Protein AF-A0A849QLL7-F1 (afdb_monomer_lite)

pLDDT: mean 70.34, std 9.77, range [53.72, 83.38]

Foldseek 3Di:
DQDPVRDDDDDPVVCVVVVDDVPDDDDDDDDDPVVVVVVVV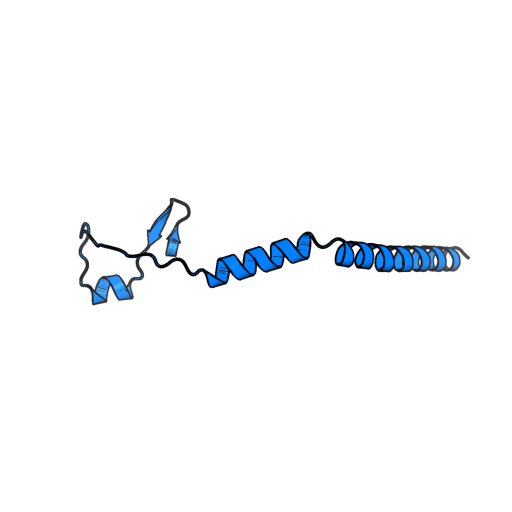VVVVVVPDVVVVVVVVVVVVVVVVVVVVVVVVVVD

Sequence (76 aa):
KVLPDGHISLPYEIKEAMGLAVNSVVKITLEKDVRKEDALKAFGVWSERSDIKDGVEYVEDIRSGWNKRTKRIDNA

Structure (mmCIF, N/CA/C/O backbone):
data_AF-A0A849QLL7-F1
#
_entry.id   AF-A0A849QLL7-F1
#
loop_
_atom_site.group_PDB
_atom_site.id
_atom_site.type_symbol
_atom_site.label_atom_id
_atom_site.label_alt_id
_atom_site.label_comp_id
_atom_site.label_asym_id
_atom_site.label_entity_id
_atom_site.label_seq_id
_atom_site.pdbx_PDB_ins_code
_atom_site.Cartn_x
_atom_site.Cartn_y
_atom_site.Cartn_z
_atom_site.occupancy
_atom_site.B_iso_or_equiv
_atom_site.auth_seq_id
_atom_site.auth_comp_id
_atom_site.auth_asym_id
_atom_site.auth_atom_id
_atom_site.pdbx_PDB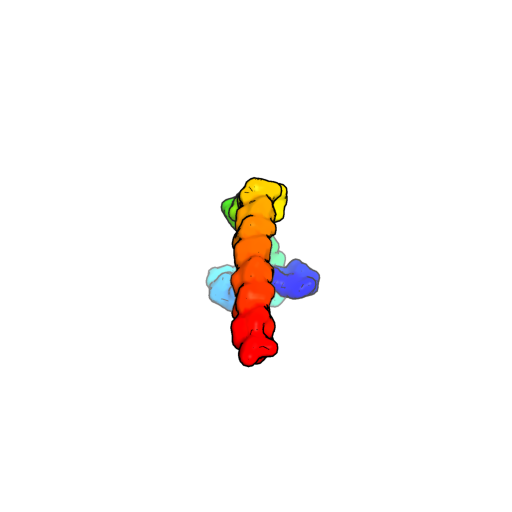_model_num
ATOM 1 N N . LYS A 1 1 ? -5.558 -5.131 11.005 1.00 73.19 1 LYS A N 1
ATOM 2 C CA . LYS A 1 1 ? -4.865 -5.785 9.860 1.00 73.19 1 LYS A CA 1
ATOM 3 C C . LYS A 1 1 ? -5.906 -6.113 8.797 1.00 73.19 1 LYS A C 1
ATOM 5 O O . LYS A 1 1 ? -6.998 -6.502 9.183 1.00 73.19 1 LYS A O 1
ATOM 10 N N . VAL A 1 2 ? -5.603 -5.935 7.509 1.00 74.88 2 VAL A N 1
ATOM 11 C CA . VAL A 1 2 ? -6.500 -6.385 6.429 1.00 74.88 2 VAL A CA 1
ATOM 12 C C . VAL A 1 2 ? -6.305 -7.890 6.239 1.00 74.88 2 VAL A C 1
ATOM 14 O O . VAL A 1 2 ? -5.167 -8.356 6.146 1.00 74.88 2 VAL A O 1
ATOM 17 N N . LEU A 1 3 ? -7.398 -8.641 6.278 1.00 78.81 3 LEU A N 1
ATOM 18 C CA . LEU A 1 3 ? -7.442 -10.082 6.069 1.00 78.81 3 LEU A CA 1
ATOM 19 C C . LEU A 1 3 ? -7.476 -10.410 4.562 1.00 78.81 3 LEU A C 1
ATOM 21 O O . LEU A 1 3 ? -7.784 -9.536 3.751 1.00 78.81 3 LEU A O 1
ATOM 25 N N . PRO A 1 4 ? -7.154 -11.654 4.161 1.00 77.81 4 PRO A N 1
ATOM 26 C CA . PRO A 1 4 ? -7.145 -12.064 2.751 1.00 77.81 4 PRO A CA 1
ATOM 27 C C . PRO A 1 4 ? -8.506 -11.953 2.047 1.00 77.81 4 PRO A C 1
ATOM 29 O O . PRO A 1 4 ? -8.559 -11.841 0.829 1.00 77.81 4 PRO A O 1
ATOM 32 N N . ASP A 1 5 ? -9.593 -11.978 2.816 1.00 83.06 5 ASP A N 1
ATOM 33 C CA . ASP A 1 5 ? -10.982 -11.821 2.368 1.00 83.06 5 ASP A CA 1
ATOM 34 C C . ASP A 1 5 ? -11.408 -10.347 2.206 1.00 83.06 5 ASP A C 1
ATOM 36 O O . ASP A 1 5 ? -12.544 -10.059 1.837 1.00 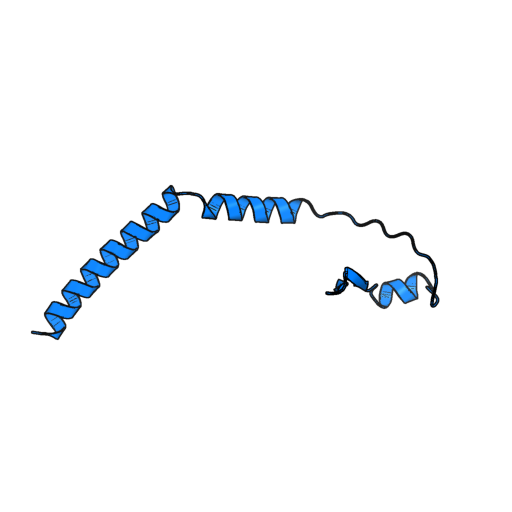83.06 5 ASP A O 1
ATOM 40 N N . GLY A 1 6 ? -10.502 -9.403 2.475 1.00 75.69 6 GLY A N 1
ATOM 41 C CA . GLY A 1 6 ? -10.769 -7.969 2.407 1.00 75.69 6 GLY A CA 1
ATOM 42 C C . GLY A 1 6 ? -11.406 -7.383 3.670 1.00 75.69 6 GLY A C 1
ATOM 43 O O . GLY A 1 6 ? -11.616 -6.170 3.728 1.00 75.69 6 GLY A O 1
ATOM 44 N N . HIS A 1 7 ? -11.670 -8.181 4.709 1.00 81.38 7 HIS A N 1
ATOM 45 C CA . HIS A 1 7 ? -12.152 -7.666 5.987 1.00 81.38 7 HIS A CA 1
ATOM 46 C C . HIS A 1 7 ? -11.026 -7.003 6.793 1.00 81.38 7 HIS A C 1
ATOM 48 O O . HIS A 1 7 ? -9.863 -7.406 6.761 1.00 81.38 7 HIS A O 1
ATOM 54 N N . ILE A 1 8 ? -11.365 -5.962 7.557 1.00 81.88 8 ILE A N 1
ATOM 55 C CA . ILE A 1 8 ? -10.413 -5.249 8.416 1.00 81.88 8 ILE A CA 1
ATOM 56 C C . ILE A 1 8 ? -10.585 -5.747 9.846 1.00 81.88 8 ILE A C 1
ATOM 58 O O . ILE A 1 8 ? -11.592 -5.473 10.494 1.00 81.88 8 ILE A O 1
ATOM 62 N N . SER A 1 9 ? -9.578 -6.441 10.371 1.00 80.81 9 SER A N 1
ATOM 63 C CA . SER A 1 9 ? -9.530 -6.774 11.793 1.00 80.81 9 SER A CA 1
ATOM 64 C C . SER A 1 9 ? -9.110 -5.547 12.595 1.00 80.81 9 SER A C 1
ATOM 66 O O . SER A 1 9 ? -7.999 -5.029 12.404 1.00 80.81 9 SER A O 1
ATOM 68 N N . LEU A 1 10 ? -9.980 -5.118 13.507 1.00 78.81 10 LEU A N 1
ATOM 69 C CA . LEU A 1 10 ? -9.649 -4.148 14.544 1.00 78.81 10 LEU A CA 1
ATOM 70 C C . LEU A 1 10 ? -8.816 -4.835 15.646 1.00 78.81 10 LEU A C 1
ATOM 72 O O . LEU A 1 10 ? -9.191 -5.927 16.080 1.00 78.81 10 LEU A O 1
ATOM 76 N N . PRO A 1 11 ? -7.695 -4.237 16.084 1.00 83.38 11 PRO A N 1
ATOM 77 C CA . PRO A 1 11 ? -6.937 -4.698 17.246 1.00 83.38 11 PRO A CA 1
ATOM 78 C C . PRO A 1 11 ? -7.792 -4.730 18.520 1.00 83.38 11 PRO A C 1
ATOM 80 O O . PRO A 1 11 ? -8.738 -3.948 18.662 1.00 83.38 11 PRO A O 1
ATOM 83 N N . TYR A 1 12 ? -7.444 -5.622 19.447 1.00 80.38 12 TYR A N 1
ATOM 84 C CA 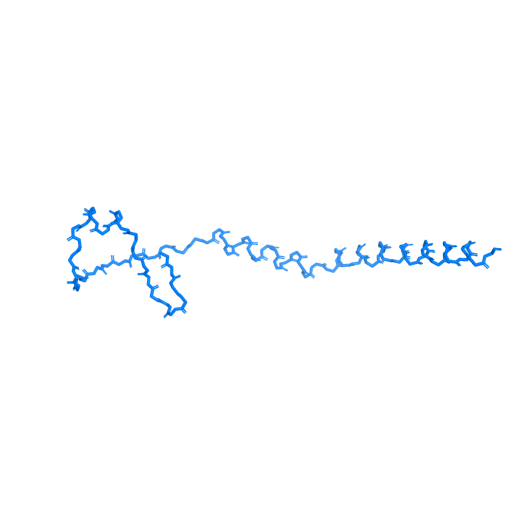. TYR A 1 12 ? -8.193 -5.829 20.690 1.00 80.38 12 TYR A CA 1
ATOM 85 C C . TYR A 1 12 ? -8.217 -4.565 21.559 1.00 80.38 12 TYR A C 1
ATOM 87 O O . TYR A 1 12 ? -9.257 -4.190 22.093 1.00 80.38 12 TYR A O 1
ATOM 95 N N . GLU A 1 13 ? -7.099 -3.848 21.594 1.00 83.38 13 GLU A N 1
ATOM 96 C CA . GLU A 1 13 ? -6.894 -2.636 22.383 1.00 83.38 13 GLU A CA 1
ATOM 97 C C . GLU A 1 13 ? -7.865 -1.522 21.970 1.00 83.38 13 GLU A C 1
ATOM 99 O O . GLU A 1 13 ? -8.411 -0.810 22.808 1.00 83.38 13 GLU A O 1
ATOM 104 N N . ILE A 1 14 ? -8.136 -1.398 20.666 1.00 80.19 14 ILE A N 1
ATOM 105 C CA . ILE A 1 14 ? -9.076 -0.403 20.130 1.00 80.19 14 ILE A CA 1
ATOM 106 C C . ILE A 1 14 ? -10.519 -0.810 20.438 1.00 80.19 14 ILE A C 1
ATOM 108 O O . ILE A 1 14 ? -11.364 0.043 20.712 1.00 80.19 14 ILE A O 1
ATOM 112 N N . LYS A 1 15 ? -10.804 -2.117 20.407 1.00 79.06 15 LYS A N 1
ATOM 113 C CA . LYS A 1 15 ? -12.130 -2.653 20.719 1.00 79.06 15 LYS A CA 1
ATOM 114 C C . LYS A 1 15 ? -12.514 -2.381 22.174 1.00 79.06 15 LYS A C 1
ATOM 116 O O . LYS A 1 15 ? -13.645 -1.965 22.416 1.00 79.06 15 LYS A O 1
ATOM 121 N N . GLU A 1 16 ? -11.582 -2.570 23.109 1.00 82.56 16 GLU A N 1
ATOM 122 C CA . GLU A 1 16 ? -11.787 -2.237 24.523 1.00 82.56 16 GLU A CA 1
ATOM 123 C C . GLU A 1 16 ? -11.849 -0.727 24.760 1.00 82.56 16 GLU A C 1
ATOM 125 O O . GLU A 1 16 ? -12.792 -0.258 25.393 1.00 82.56 16 GLU A O 1
ATOM 130 N N . ALA A 1 17 ? -10.906 0.047 24.212 1.00 82.69 17 ALA A N 1
ATOM 131 C CA . ALA A 1 17 ? -10.850 1.494 24.431 1.00 82.69 17 ALA A CA 1
ATOM 132 C C . ALA A 1 17 ? -12.102 2.233 23.929 1.00 82.69 17 ALA A C 1
ATOM 134 O O . ALA A 1 17 ? -12.517 3.221 24.531 1.00 82.69 17 ALA A O 1
ATOM 135 N N . MET A 1 18 ? -12.717 1.756 22.841 1.00 80.00 18 MET A N 1
ATOM 136 C CA . MET A 1 18 ? -13.966 2.314 22.310 1.00 80.00 18 MET A CA 1
ATOM 137 C C . MET A 1 18 ? -15.231 1.603 22.812 1.00 80.00 18 MET A C 1
ATOM 139 O O . MET A 1 18 ? -16.328 1.974 22.397 1.00 80.00 18 MET A O 1
ATOM 143 N N . GLY A 1 19 ? -15.109 0.589 23.678 1.00 82.50 19 GLY A N 1
ATOM 144 C CA . GLY A 1 19 ? -16.255 -0.146 24.222 1.00 82.50 19 GLY A CA 1
ATOM 145 C C . GLY A 1 19 ? -17.152 -0.764 23.144 1.00 82.50 19 GLY A C 1
ATOM 146 O O . GLY A 1 19 ? -18.376 -0.739 23.263 1.00 82.50 19 GLY A O 1
ATOM 147 N N . LEU A 1 20 ? -16.561 -1.272 22.056 1.00 80.00 20 LEU A N 1
ATOM 148 C CA . LEU A 1 20 ? -17.320 -1.757 20.902 1.00 80.00 20 LEU A CA 1
ATOM 149 C C . LEU A 1 20 ? -17.980 -3.108 21.204 1.00 80.00 20 LEU A C 1
ATOM 151 O O . LEU A 1 20 ? -17.303 -4.115 21.439 1.00 80.00 20 LEU A O 1
ATOM 155 N N . ALA A 1 21 ? -19.309 -3.142 21.126 1.00 79.88 21 ALA A N 1
ATOM 156 C CA . ALA A 1 21 ? -20.089 -4.367 21.219 1.00 79.88 21 ALA A CA 1
ATOM 157 C C . ALA A 1 21 ? -20.134 -5.105 19.870 1.00 79.88 21 ALA A C 1
ATOM 159 O O . ALA A 1 21 ? -19.802 -4.575 18.805 1.00 79.88 21 ALA A O 1
ATOM 160 N N . VAL A 1 22 ? -20.550 -6.371 19.904 1.00 77.69 22 VAL A N 1
ATOM 161 C CA . VAL A 1 22 ? -20.808 -7.133 18.676 1.00 77.69 22 VAL A CA 1
ATOM 162 C C . VAL A 1 22 ? -21.933 -6.433 17.902 1.00 77.69 22 VAL A C 1
ATOM 164 O O . VAL A 1 22 ? -22.948 -6.075 18.492 1.00 77.69 22 VAL A O 1
ATOM 167 N N . ASN A 1 23 ? -21.742 -6.231 16.594 1.00 79.75 23 ASN A N 1
ATOM 168 C CA . ASN A 1 23 ? -22.636 -5.491 15.685 1.00 79.75 23 ASN A CA 1
ATOM 169 C C . ASN A 1 23 ? -22.675 -3.963 15.860 1.00 79.75 23 ASN A C 1
ATOM 171 O O . ASN A 1 23 ? -23.530 -3.303 15.269 1.00 79.75 23 ASN A O 1
ATOM 175 N N . SER A 1 24 ? -21.750 -3.369 16.617 1.00 79.69 24 SER A N 1
ATOM 176 C CA . SER A 1 24 ? -21.598 -1.913 16.623 1.00 79.69 24 SER A CA 1
ATOM 177 C C . SER A 1 24 ? -21.141 -1.403 15.252 1.00 79.69 24 SER A C 1
ATOM 179 O O . SER A 1 24 ? -20.169 -1.896 14.679 1.00 79.69 24 SER A O 1
ATOM 181 N N . VAL A 1 25 ? -21.832 -0.387 14.735 1.00 79.19 25 VAL A N 1
ATOM 182 C CA . VAL A 1 25 ? -21.448 0.298 13.495 1.00 79.19 25 VAL A CA 1
ATOM 183 C C . VAL A 1 25 ? -20.365 1.321 13.816 1.00 79.19 25 VAL A C 1
ATOM 185 O O . VAL A 1 25 ? -20.542 2.159 14.698 1.00 79.19 25 VAL A O 1
ATOM 188 N N . VAL A 1 26 ? -19.250 1.269 13.090 1.00 80.25 26 VAL A N 1
ATOM 189 C CA . VAL A 1 26 ? -18.102 2.157 13.308 1.00 80.25 26 VAL A CA 1
ATOM 190 C C . VAL A 1 26 ? -17.723 2.821 11.992 1.00 80.25 26 VAL A C 1
ATOM 192 O O . VAL A 1 26 ? -17.656 2.162 10.954 1.00 80.25 26 VAL A O 1
ATOM 195 N N . LYS A 1 27 ? -17.456 4.130 12.025 1.00 80.38 27 LYS A N 1
ATOM 196 C CA . LYS A 1 27 ? -16.903 4.858 10.880 1.00 80.38 27 LYS A CA 1
ATOM 197 C C . LYS A 1 27 ? -15.381 4.781 10.940 1.00 80.38 27 LYS A C 1
ATOM 199 O O . LYS A 1 27 ? -14.781 5.264 11.894 1.00 80.38 27 LYS A O 1
ATOM 204 N N . ILE A 1 28 ? -14.771 4.181 9.924 1.00 77.31 28 ILE A N 1
ATOM 205 C CA . ILE A 1 28 ? -13.317 4.047 9.812 1.00 77.31 28 ILE A CA 1
ATOM 206 C C . ILE A 1 28 ? -12.850 4.950 8.672 1.00 77.31 28 ILE A C 1
ATOM 208 O O . ILE A 1 28 ? -13.344 4.836 7.551 1.00 77.31 28 ILE A O 1
ATOM 212 N N . THR A 1 29 ? -11.896 5.834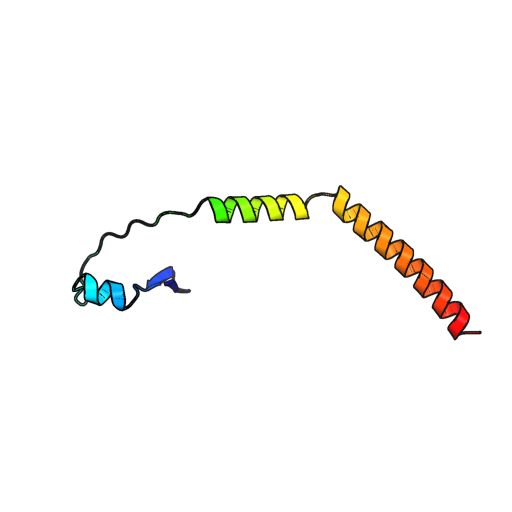 8.956 1.00 76.69 29 THR A N 1
ATOM 213 C CA . THR A 1 29 ? -11.190 6.609 7.930 1.00 76.69 29 THR A CA 1
ATOM 214 C C . THR A 1 29 ? -9.852 5.929 7.677 1.00 76.69 29 THR A C 1
ATOM 216 O O . THR A 1 29 ? -9.046 5.788 8.594 1.00 76.69 29 THR A O 1
ATOM 219 N N . LEU A 1 30 ? -9.630 5.468 6.449 1.00 73.75 30 LEU A N 1
ATOM 220 C CA . LEU A 1 30 ? -8.356 4.886 6.040 1.00 73.75 30 LEU A CA 1
ATOM 221 C C . LEU A 1 30 ? -7.518 5.976 5.380 1.00 73.75 30 LEU A C 1
ATOM 223 O O . LEU A 1 30 ? -7.853 6.437 4.290 1.00 73.75 30 LEU A O 1
ATOM 227 N N . GLU A 1 31 ? -6.430 6.377 6.027 1.00 72.94 31 GLU A N 1
ATOM 228 C CA . GLU A 1 31 ? -5.425 7.219 5.386 1.00 72.94 31 GLU A CA 1
ATOM 229 C C . GLU A 1 31 ? -4.460 6.336 4.595 1.00 72.94 31 GLU A C 1
ATOM 231 O O . GLU A 1 31 ? -3.857 5.393 5.115 1.00 72.94 31 GLU A O 1
ATOM 236 N N . LYS A 1 32 ? -4.361 6.611 3.295 1.00 66.56 32 LYS A N 1
ATOM 237 C CA . LYS A 1 32 ? -3.455 5.906 2.395 1.00 66.56 32 LYS A CA 1
ATOM 238 C C . LYS A 1 32 ? -2.073 6.539 2.509 1.00 66.56 32 LYS A C 1
ATOM 240 O O . LYS A 1 32 ? -1.895 7.708 2.179 1.00 66.56 32 LYS A O 1
ATOM 245 N N . ASP A 1 33 ? -1.101 5.759 2.960 1.00 60.69 33 ASP A N 1
ATOM 246 C CA . ASP A 1 33 ? 0.260 6.242 3.182 1.00 60.69 33 ASP A CA 1
ATOM 247 C C . ASP A 1 33 ? 1.014 6.374 1.843 1.00 60.69 33 ASP A C 1
ATOM 249 O O . ASP A 1 33 ? 1.589 5.416 1.318 1.00 60.69 33 ASP A O 1
ATOM 253 N N . VAL A 1 34 ? 0.956 7.572 1.251 1.00 59.38 34 VAL A N 1
ATOM 254 C CA . VAL A 1 34 ? 1.470 7.892 -0.098 1.00 59.38 34 VAL A CA 1
ATOM 255 C C . VAL A 1 34 ? 2.967 7.583 -0.233 1.00 59.38 34 VAL A C 1
ATOM 257 O O . VAL A 1 34 ? 3.422 7.105 -1.271 1.00 59.38 34 VAL A O 1
ATOM 260 N N . ARG A 1 35 ? 3.730 7.729 0.858 1.00 60.19 35 ARG A N 1
ATOM 261 C CA . ARG A 1 35 ? 5.186 7.497 0.886 1.00 60.19 35 ARG A CA 1
ATOM 262 C C . ARG A 1 35 ? 5.579 6.072 0.497 1.00 60.19 35 ARG A C 1
ATOM 264 O O . ARG A 1 35 ? 6.642 5.860 -0.083 1.00 60.19 35 ARG A O 1
ATOM 271 N N . LYS A 1 36 ? 4.735 5.086 0.816 1.00 58.44 36 LYS A N 1
ATOM 272 C CA . LYS A 1 36 ? 5.004 3.677 0.506 1.00 58.44 36 LYS A CA 1
ATOM 273 C C . LYS A 1 36 ? 4.792 3.372 -0.979 1.00 58.44 36 LYS A C 1
ATOM 275 O O . LYS A 1 36 ? 5.509 2.544 -1.535 1.00 58.44 36 LYS A O 1
ATOM 280 N N . GLU A 1 37 ? 3.857 4.065 -1.629 1.00 60.78 37 GLU A N 1
ATOM 281 C CA . GLU A 1 37 ? 3.652 3.969 -3.079 1.00 60.78 37 GLU A CA 1
ATOM 282 C C . GLU A 1 37 ? 4.751 4.680 -3.863 1.00 60.78 37 GLU A C 1
ATOM 284 O O . GLU A 1 37 ? 5.219 4.142 -4.865 1.00 60.78 37 GLU A O 1
ATOM 289 N N .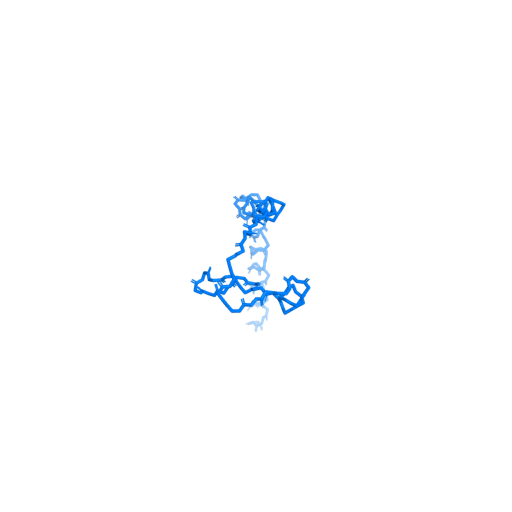 ASP A 1 38 ? 5.209 5.840 -3.390 1.00 61.66 38 ASP A N 1
ATOM 290 C CA . ASP A 1 38 ? 6.310 6.569 -4.025 1.00 61.66 38 ASP A CA 1
ATOM 291 C C . ASP A 1 38 ? 7.618 5.770 -3.973 1.00 61.66 38 ASP A C 1
ATOM 293 O O . ASP A 1 38 ? 8.338 5.697 -4.968 1.00 61.66 38 ASP A O 1
ATOM 297 N N . ALA A 1 39 ? 7.888 5.087 -2.855 1.00 59.38 39 ALA A N 1
ATOM 298 C CA . ALA A 1 39 ? 9.018 4.170 -2.748 1.00 59.38 39 ALA A CA 1
ATOM 299 C C . ALA A 1 39 ? 8.900 3.001 -3.743 1.00 59.38 39 ALA A C 1
ATOM 301 O O . ALA A 1 39 ? 9.848 2.721 -4.473 1.00 59.38 39 ALA A O 1
ATOM 302 N N . LEU A 1 40 ? 7.734 2.348 -3.829 1.00 61.19 40 LEU A N 1
ATOM 303 C CA . LEU A 1 40 ? 7.499 1.249 -4.777 1.00 61.19 40 LEU A CA 1
ATOM 304 C C . LEU A 1 40 ? 7.641 1.700 -6.238 1.00 61.19 40 LEU A C 1
ATOM 306 O O . LEU A 1 40 ? 8.241 0.986 -7.041 1.00 61.19 40 LEU A O 1
ATOM 310 N N . LYS A 1 41 ? 7.155 2.900 -6.577 1.00 61.72 41 LYS A N 1
ATOM 311 C CA . LYS A 1 41 ? 7.359 3.501 -7.902 1.00 61.72 41 LYS A CA 1
ATOM 312 C C . LYS A 1 41 ? 8.833 3.788 -8.176 1.00 61.72 41 LYS A C 1
ATOM 314 O O . LYS A 1 41 ? 9.306 3.472 -9.262 1.00 61.72 41 LYS A O 1
ATOM 319 N N . ALA A 1 42 ? 9.571 4.331 -7.209 1.00 59.38 42 ALA A N 1
ATOM 320 C CA . ALA A 1 42 ? 11.003 4.587 -7.358 1.00 59.38 42 ALA A CA 1
ATOM 321 C C . ALA A 1 42 ? 11.802 3.291 -7.598 1.00 59.38 42 ALA A C 1
ATOM 323 O O . ALA A 1 42 ? 12.683 3.269 -8.458 1.00 59.38 42 ALA A O 1
ATOM 324 N N . PHE A 1 43 ? 11.453 2.194 -6.911 1.00 56.03 43 PHE A N 1
ATOM 325 C CA . PHE A 1 43 ? 12.051 0.876 -7.157 1.00 56.03 43 PHE A CA 1
ATOM 326 C C . PHE A 1 43 ? 11.678 0.298 -8.533 1.00 56.03 43 PHE A C 1
ATOM 328 O O . PHE A 1 43 ? 12.537 -0.283 -9.195 1.00 56.03 43 PHE A O 1
ATOM 335 N N . GLY A 1 44 ? 10.439 0.496 -8.999 1.00 58.53 44 GLY A N 1
ATOM 336 C CA . GLY A 1 44 ? 10.022 0.123 -10.357 1.00 58.53 44 GLY A CA 1
ATOM 337 C C . GLY A 1 44 ? 10.822 0.856 -11.440 1.00 58.53 44 GLY A C 1
ATOM 338 O O . GLY A 1 44 ? 11.360 0.226 -12.345 1.00 58.53 44 GLY A O 1
ATOM 339 N N . VAL A 1 45 ? 11.017 2.169 -11.278 1.00 58.47 45 VAL A N 1
ATOM 340 C CA . VAL A 1 45 ? 11.831 3.001 -12.185 1.00 58.47 45 VAL A CA 1
ATOM 341 C C . VAL A 1 45 ? 13.308 2.579 -12.181 1.00 58.47 45 VAL A C 1
ATOM 343 O O . VAL A 1 45 ? 13.969 2.642 -13.214 1.00 58.47 45 VAL A O 1
ATOM 346 N N . TRP A 1 46 ? 13.840 2.107 -11.050 1.00 53.72 46 TRP A N 1
ATOM 347 C CA . TRP A 1 46 ? 15.187 1.522 -10.990 1.00 53.72 46 TRP A CA 1
ATOM 348 C C . TRP A 1 46 ? 15.301 0.180 -11.723 1.00 53.72 46 TRP A C 1
ATOM 350 O O . TRP A 1 46 ? 16.330 -0.081 -12.336 1.00 53.72 46 TRP A O 1
ATOM 360 N N . SER A 1 47 ? 14.261 -0.659 -11.705 1.00 55.09 47 SER A N 1
ATOM 361 C CA . SER A 1 47 ? 14.256 -1.941 -12.430 1.00 55.09 47 SER A CA 1
ATOM 362 C C . SER A 1 47 ? 14.188 -1.773 -13.956 1.00 55.09 47 SER A C 1
ATOM 364 O O . SER A 1 47 ? 14.567 -2.683 -14.701 1.00 55.09 47 SER A O 1
ATOM 366 N N . GLU A 1 48 ? 13.674 -0.641 -14.433 1.00 58.78 48 GLU A N 1
ATOM 367 C CA . GLU A 1 48 ? 13.509 -0.340 -15.861 1.00 58.78 48 GLU A CA 1
ATOM 368 C C . GLU A 1 48 ? 14.709 0.398 -16.470 1.00 58.78 48 GLU A C 1
ATOM 370 O O . GLU A 1 48 ? 14.812 0.501 -17.691 1.00 58.78 48 GLU A O 1
ATOM 375 N N . ARG A 1 49 ? 15.649 0.858 -15.637 1.00 56.47 49 ARG A N 1
ATOM 376 C CA . ARG A 1 49 ? 16.870 1.544 -16.064 1.00 56.47 49 ARG A CA 1
ATOM 377 C C . ARG A 1 49 ? 17.813 0.608 -16.823 1.00 56.47 49 ARG A C 1
ATOM 379 O O . ARG A 1 49 ? 18.444 -0.276 -16.243 1.00 56.47 49 ARG A O 1
ATOM 386 N N . SER A 1 50 ? 17.899 0.803 -18.139 1.00 57.22 50 SER A N 1
ATOM 387 C CA . SER A 1 50 ? 18.783 0.045 -19.033 1.00 57.22 50 SER A CA 1
ATOM 388 C C . SER A 1 50 ? 20.264 0.250 -18.704 1.00 57.22 50 SER A C 1
ATOM 390 O O . SER A 1 50 ? 21.026 -0.702 -18.781 1.00 57.22 50 SER A O 1
ATOM 392 N N . ASP A 1 51 ? 20.648 1.429 -18.204 1.00 60.75 51 ASP A N 1
ATOM 393 C CA . ASP A 1 51 ? 22.012 1.752 -17.762 1.00 60.75 51 ASP A CA 1
ATOM 394 C C . ASP A 1 51 ? 22.523 0.838 -16.635 1.00 60.75 51 ASP A C 1
ATOM 396 O O . ASP A 1 51 ? 23.719 0.567 -16.540 1.00 60.75 51 ASP A O 1
ATOM 400 N N . ILE A 1 52 ? 21.620 0.323 -15.794 1.00 57.88 52 ILE A N 1
ATOM 401 C CA . ILE A 1 52 ? 21.953 -0.634 -14.729 1.00 57.88 52 ILE A CA 1
ATOM 402 C C . ILE A 1 52 ? 21.972 -2.073 -15.272 1.00 57.88 52 ILE A C 1
ATOM 404 O O . ILE A 1 52 ? 22.785 -2.884 -14.823 1.00 57.88 52 ILE A O 1
ATOM 408 N N . LYS A 1 53 ? 21.120 -2.397 -16.257 1.00 55.97 53 LYS A N 1
ATOM 409 C CA . LYS A 1 53 ? 21.100 -3.714 -16.922 1.00 55.97 53 LYS A CA 1
ATOM 410 C C . LYS A 1 53 ? 22.374 -3.968 -17.727 1.00 55.97 53 LYS A C 1
ATOM 412 O O . LYS A 1 53 ? 22.948 -5.047 -17.601 1.00 55.97 53 LYS A O 1
ATOM 417 N N . ASP A 1 54 ? 22.864 -2.959 -18.440 1.00 57.12 54 ASP A N 1
ATOM 418 C CA . ASP A 1 54 ? 24.118 -3.032 -19.203 1.00 57.12 54 ASP A CA 1
ATOM 419 C C . ASP A 1 54 ? 25.330 -3.259 -18.272 1.00 57.12 54 ASP A C 1
ATOM 421 O O . ASP A 1 54 ? 26.304 -3.929 -18.621 1.00 57.12 54 ASP A O 1
ATOM 425 N N . GLY A 1 55 ? 25.255 -2.767 -17.027 1.00 59.78 55 GLY A N 1
ATOM 426 C CA . GLY A 1 55 ? 26.260 -3.034 -15.995 1.00 59.78 55 GLY A CA 1
ATOM 427 C C . GLY A 1 55 ? 26.314 -4.502 -15.549 1.00 59.78 55 GLY A C 1
ATOM 428 O O . GLY A 1 55 ? 27.399 -5.015 -15.262 1.00 59.78 55 GLY A O 1
ATOM 429 N N . VAL A 1 56 ? 25.170 -5.197 -15.511 1.00 60.84 56 VAL A N 1
ATOM 430 C CA . VAL A 1 56 ? 25.112 -6.640 -15.211 1.00 60.84 56 VAL A CA 1
ATOM 431 C C . VAL A 1 56 ? 25.693 -7.447 -16.369 1.00 60.84 56 VAL A C 1
ATOM 433 O O . VAL A 1 56 ? 26.483 -8.355 -16.117 1.00 60.84 56 VAL A O 1
ATOM 436 N N . GLU A 1 57 ? 25.396 -7.066 -17.615 1.00 61.19 57 GLU A N 1
ATOM 437 C CA . GLU A 1 57 ? 25.958 -7.706 -18.812 1.00 61.19 57 GLU A CA 1
ATOM 438 C C . GLU A 1 57 ? 27.494 -7.654 -18.808 1.00 61.19 57 GLU A C 1
ATOM 440 O O . GLU A 1 57 ? 28.145 -8.684 -18.967 1.00 61.19 57 GLU A O 1
ATOM 445 N N . TYR A 1 58 ? 28.095 -6.498 -18.498 1.00 60.44 58 TYR A N 1
ATOM 446 C CA . TYR A 1 58 ? 29.555 -6.377 -18.387 1.00 60.44 58 TYR A CA 1
ATOM 447 C C . TYR A 1 58 ? 30.158 -7.315 -17.323 1.00 60.44 58 TYR A C 1
ATOM 449 O O . TYR A 1 58 ? 31.177 -7.970 -17.561 1.00 60.44 58 TYR A O 1
ATOM 457 N N . VAL A 1 59 ? 29.541 -7.413 -16.140 1.00 69.56 59 VAL A N 1
ATOM 458 C CA . VAL A 1 59 ? 30.028 -8.297 -15.063 1.00 69.56 59 VAL A CA 1
ATOM 459 C C . VAL A 1 59 ? 29.885 -9.769 -15.449 1.00 69.56 59 VAL A C 1
ATOM 461 O O . VAL A 1 59 ? 30.787 -10.570 -15.177 1.00 69.56 59 VAL A O 1
ATOM 464 N N . GLU A 1 60 ? 28.778 -10.138 -16.090 1.00 72.25 60 GLU A N 1
ATOM 465 C CA . GLU A 1 60 ? 28.548 -11.492 -16.590 1.00 72.25 60 GLU A CA 1
ATOM 466 C C . GLU A 1 60 ? 29.552 -11.875 -17.675 1.00 72.25 60 GLU A C 1
ATOM 468 O O . GLU A 1 60 ? 30.084 -12.989 -17.646 1.00 72.25 60 GLU A O 1
ATOM 473 N N . ASP A 1 61 ? 29.893 -10.949 -18.568 1.00 71.06 61 ASP A N 1
ATOM 474 C CA . ASP A 1 61 ? 30.817 -11.206 -19.665 1.00 71.06 61 ASP A CA 1
ATOM 475 C C . ASP A 1 61 ? 32.257 -11.398 -19.164 1.00 71.06 61 ASP A C 1
ATOM 477 O O . ASP A 1 61 ? 32.936 -12.371 -19.518 1.00 71.06 61 ASP A O 1
ATOM 481 N N . ILE A 1 62 ? 32.687 -10.568 -18.204 1.00 74.31 62 ILE A N 1
ATOM 482 C CA . ILE A 1 62 ? 33.941 -10.776 -17.470 1.00 74.31 62 ILE A CA 1
ATOM 483 C C . ILE A 1 62 ? 33.922 -12.146 -16.782 1.00 74.31 62 ILE A C 1
ATOM 485 O O . ILE A 1 62 ? 34.842 -12.947 -16.974 1.00 74.31 62 ILE A O 1
ATOM 489 N N . ARG A 1 63 ? 32.866 -12.474 -16.028 1.00 76.50 63 ARG A N 1
ATOM 490 C CA . ARG A 1 63 ? 32.753 -13.757 -15.315 1.00 76.50 63 ARG A CA 1
ATOM 491 C C . ARG A 1 63 ? 32.795 -14.954 -16.266 1.00 76.50 63 ARG A C 1
ATOM 493 O O . ARG A 1 63 ? 33.441 -15.957 -15.951 1.00 76.50 63 ARG A O 1
ATOM 500 N N . SER A 1 64 ? 32.164 -14.851 -17.435 1.00 78.69 64 SER A N 1
ATOM 501 C CA . SER A 1 64 ? 32.184 -15.887 -18.470 1.00 78.69 64 SER A CA 1
ATOM 502 C C . SER A 1 64 ? 33.601 -16.099 -19.020 1.00 78.69 64 SER A C 1
ATOM 504 O O . SER A 1 64 ? 34.053 -17.241 -19.161 1.00 78.69 64 SER A O 1
ATOM 506 N N . GLY A 1 65 ? 34.340 -15.009 -19.248 1.00 78.94 65 GLY A N 1
ATOM 507 C CA . GLY A 1 65 ? 35.727 -15.030 -19.700 1.00 78.94 65 GLY A CA 1
ATOM 508 C C . GLY A 1 65 ? 36.674 -15.675 -18.688 1.00 78.94 65 GLY A C 1
ATOM 509 O O . GLY A 1 65 ? 37.505 -16.502 -19.069 1.00 78.94 65 GLY A O 1
ATOM 510 N N . TRP A 1 66 ? 36.523 -15.354 -17.400 1.00 77.19 66 TRP A N 1
ATOM 511 C CA . TRP A 1 66 ? 37.284 -15.994 -16.321 1.00 77.19 66 TRP A CA 1
ATOM 512 C C . TRP A 1 66 ? 36.983 -17.492 -16.233 1.00 77.19 66 TRP A C 1
ATOM 514 O O . TRP A 1 66 ? 37.908 -18.298 -16.254 1.00 77.19 66 TRP A O 1
ATOM 524 N N . ASN A 1 67 ? 35.706 -17.880 -16.256 1.00 76.19 67 ASN A N 1
ATOM 525 C CA . ASN A 1 67 ? 35.294 -19.282 -16.164 1.00 76.19 67 ASN A CA 1
ATOM 526 C C . ASN A 1 67 ? 35.824 -20.128 -17.344 1.00 76.19 67 ASN A C 1
ATOM 528 O O . ASN A 1 67 ? 36.264 -21.262 -17.164 1.00 76.19 67 ASN A O 1
ATOM 532 N N . LYS A 1 68 ? 35.860 -19.563 -18.561 1.00 78.00 68 LYS A N 1
ATOM 533 C CA . LYS A 1 68 ? 36.483 -20.209 -19.733 1.00 78.00 68 LYS A CA 1
ATOM 534 C C . LYS A 1 68 ? 37.990 -20.412 -19.560 1.00 78.00 68 LYS A C 1
ATOM 536 O O . LYS A 1 68 ? 38.504 -21.440 -19.991 1.00 78.00 68 LYS A O 1
ATOM 541 N N . ARG A 1 69 ? 38.709 -19.458 -18.957 1.00 76.38 69 ARG A N 1
ATOM 542 C CA . ARG A 1 69 ? 40.155 -19.592 -18.700 1.00 76.38 69 ARG A CA 1
ATOM 543 C C . ARG A 1 69 ? 40.444 -20.634 -17.627 1.00 76.38 69 ARG A C 1
ATOM 545 O O . ARG A 1 69 ? 41.321 -21.460 -17.842 1.00 76.38 69 ARG A O 1
ATOM 552 N N . THR A 1 70 ? 39.678 -20.650 -16.538 1.00 74.19 70 THR A N 1
ATOM 553 C CA . THR A 1 70 ? 39.822 -21.654 -15.473 1.00 74.19 70 THR A CA 1
ATOM 554 C C . THR A 1 70 ? 39.593 -23.065 -16.013 1.00 74.19 70 THR A C 1
ATOM 556 O O . THR A 1 70 ? 40.458 -23.916 -15.867 1.00 74.19 70 THR A O 1
ATOM 559 N N . LYS A 1 71 ? 38.535 -23.281 -16.808 1.00 76.31 71 LYS A N 1
ATOM 560 C CA . LYS A 1 71 ? 38.283 -24.577 -17.468 1.00 76.31 71 LYS A CA 1
ATOM 561 C C . LYS A 1 71 ? 39.387 -25.039 -18.426 1.00 76.31 71 LYS A C 1
ATOM 563 O O . LYS A 1 71 ? 39.460 -26.226 -18.725 1.00 76.31 71 LYS A O 1
ATOM 568 N N . ARG A 1 72 ? 40.202 -24.128 -18.970 1.00 69.25 72 ARG A N 1
ATOM 569 C CA . ARG A 1 72 ? 41.366 -24.492 -19.800 1.00 69.25 72 ARG A CA 1
ATOM 570 C C . ARG A 1 72 ? 42.561 -24.924 -18.956 1.00 69.25 72 ARG A C 1
ATOM 572 O O . ARG A 1 72 ? 43.359 -25.703 -19.450 1.00 69.25 72 ARG A O 1
ATOM 579 N N . ILE A 1 73 ? 42.676 -24.407 -17.736 1.00 70.06 73 ILE A N 1
ATOM 580 C CA . ILE A 1 73 ? 43.715 -24.787 -16.775 1.00 70.06 73 ILE A CA 1
ATOM 581 C C . ILE A 1 73 ? 43.348 -26.122 -16.122 1.00 70.06 73 ILE A C 1
ATOM 583 O O . ILE A 1 73 ? 44.203 -26.983 -16.015 1.00 70.06 73 ILE A O 1
ATOM 587 N N . ASP A 1 74 ? 42.075 -26.332 -15.778 1.00 60.97 74 ASP A N 1
ATOM 588 C CA . ASP A 1 74 ? 41.609 -27.577 -15.146 1.00 60.97 74 ASP A CA 1
ATOM 589 C C . ASP A 1 74 ? 41.627 -28.799 -16.092 1.00 60.97 74 ASP A C 1
ATOM 591 O O . ASP A 1 74 ? 41.563 -29.935 -15.633 1.00 60.97 74 ASP A O 1
ATOM 595 N N . ASN A 1 75 ? 41.677 -28.575 -17.412 1.00 56.78 75 ASN A N 1
ATOM 596 C CA . ASN A 1 75 ? 41.764 -29.622 -18.444 1.00 56.78 75 ASN A CA 1
ATOM 597 C C . ASN A 1 75 ? 43.191 -29.809 -19.010 1.00 56.78 75 ASN A C 1
ATOM 599 O O . ASN A 1 75 ? 43.347 -30.526 -20.002 1.00 56.78 75 ASN A O 1
ATOM 603 N N . ALA A 1 76 ? 44.196 -29.128 -18.448 1.00 53.88 76 ALA A N 1
ATOM 604 C CA . ALA A 1 76 ? 45.614 -29.254 -18.800 1.00 53.88 76 ALA A CA 1
ATOM 605 C C . ALA A 1 76 ? 46.356 -30.083 -17.744 1.00 53.88 76 ALA A C 1
ATOM 607 O O . ALA A 1 76 ? 47.267 -30.838 -18.149 1.00 53.88 76 ALA A O 1
#

Radius of gyration: 27.03 Å; chains: 1; bounding box: 68×38×44 Å

Secondary structure (DSSP, 8-state):
-B-TTS-BPPPHHHHHHTTPPTT----------HHHHHHHHHHHHHHH-HHHHHHHHHHHHHHHHHHHHHHHHTT-